Protein AF-A0A8X6GGC1-F1 (afdb_monomer_lite)

Foldseek 3Di:
DVVVVVVVVVVVVVVQQFPVVQLVVQLVVLVVVLVVVVVVDPDDDPLVSQLSSLVSSLVSCVVRNPPCNVVSVVSNVLSNQCSDPPRPNVVVVVVD

Secondary structure (DSSP, 8-state):
-HHHHHHHHHHHHHSSS--HHHHHHHHHHHHHHHHHHHTT-SS--HHHHHHHHHHHHHHHHHHTT-TTHHHHHHHHHHHHHHHSTT-HHHHHHHT-

pLDDT: mean 75.81, std 15.33, range [46.53, 93.56]

Organism: Trichonephila clavata (NCBI:txid2740835)

Structure (mmCIF, N/CA/C/O backbone):
data_AF-A0A8X6GGC1-F1
#
_entry.id   AF-A0A8X6GGC1-F1
#
loop_
_atom_site.group_PDB
_atom_site.id
_atom_site.type_symbol
_atom_site.label_atom_id
_atom_site.label_alt_id
_atom_site.label_comp_id
_atom_site.label_asym_id
_atom_site.label_entity_id
_atom_site.label_seq_id
_atom_site.pdbx_PDB_ins_code
_atom_site.Cartn_x
_atom_site.Cartn_y
_atom_site.Cartn_z
_atom_site.occupancy
_atom_site.B_iso_or_equiv
_atom_site.auth_seq_id
_atom_site.auth_comp_id
_atom_site.auth_asym_id
_atom_site.auth_atom_id
_atom_site.pdbx_PDB_model_num
ATOM 1 N N . MET A 1 1 ? -40.370 -4.860 21.876 1.00 47.47 1 MET A N 1
ATOM 2 C CA . MET A 1 1 ? -39.106 -4.299 22.415 1.00 47.47 1 MET A CA 1
ATOM 3 C C . MET A 1 1 ? -37.832 -4.965 21.873 1.00 47.47 1 MET A C 1
ATOM 5 O O . MET A 1 1 ? -36.782 -4.360 22.001 1.00 47.47 1 MET A O 1
ATOM 9 N N . GLN A 1 2 ? -37.881 -6.140 21.223 1.00 53.09 2 GLN A N 1
ATOM 10 C CA . GLN A 1 2 ? -36.677 -6.803 20.674 1.00 53.09 2 GLN A CA 1
ATOM 11 C C . GLN A 1 2 ? -36.210 -6.277 19.299 1.00 53.09 2 GLN A C 1
ATOM 13 O O . GLN A 1 2 ? -35.020 -6.327 19.012 1.00 53.09 2 GLN A O 1
ATOM 18 N N . LEU A 1 3 ? -37.106 -5.724 18.467 1.00 51.22 3 LEU A N 1
ATOM 19 C CA . LEU A 1 3 ? -36.727 -5.210 17.138 1.00 51.22 3 LEU A CA 1
ATOM 20 C C . LEU A 1 3 ? -35.829 -3.962 17.191 1.00 51.22 3 LEU A C 1
ATOM 22 O O . LEU A 1 3 ? -34.945 -3.817 16.354 1.00 51.22 3 LEU A O 1
ATOM 26 N N . LEU A 1 4 ? -36.017 -3.081 18.179 1.00 50.22 4 LEU A N 1
ATOM 27 C CA . LEU A 1 4 ? -35.227 -1.848 18.301 1.00 50.22 4 LEU A CA 1
ATOM 28 C C . LEU A 1 4 ? -33.751 -2.135 18.616 1.00 50.22 4 LEU A C 1
ATOM 30 O O . LEU A 1 4 ? -32.880 -1.436 18.110 1.00 50.22 4 LEU A O 1
ATOM 34 N N . LEU A 1 5 ? -33.472 -3.204 19.373 1.00 53.16 5 LEU A N 1
ATOM 35 C CA . LEU A 1 5 ? -32.109 -3.626 19.706 1.00 53.16 5 LEU A CA 1
ATOM 36 C C . LEU A 1 5 ? -31.353 -4.157 18.477 1.00 53.16 5 LEU A C 1
ATOM 38 O O . LEU A 1 5 ? -30.164 -3.885 18.320 1.00 53.16 5 LEU A O 1
ATOM 42 N N . LEU A 1 6 ? -32.037 -4.859 17.567 1.00 53.91 6 LEU A N 1
ATOM 43 C CA . LEU A 1 6 ? -31.429 -5.382 16.338 1.00 53.91 6 LEU A CA 1
ATOM 44 C C . LEU A 1 6 ? -31.097 -4.269 15.334 1.00 53.91 6 LEU A C 1
ATOM 46 O O . LEU A 1 6 ? -30.057 -4.327 14.683 1.00 53.91 6 LEU A O 1
ATOM 50 N N . VAL A 1 7 ? -31.930 -3.225 15.253 1.00 56.84 7 VAL A N 1
ATOM 51 C CA . VAL A 1 7 ? -31.683 -2.070 14.372 1.00 56.84 7 VAL A CA 1
ATOM 52 C C . VAL A 1 7 ? -30.509 -1.226 14.878 1.00 56.84 7 VAL A C 1
ATOM 54 O O . VAL A 1 7 ? -29.661 -0.837 14.079 1.00 56.84 7 VAL A O 1
ATOM 57 N N . SER A 1 8 ? -30.381 -1.007 16.193 1.00 53.91 8 SER A N 1
ATOM 58 C CA . SER A 1 8 ? -29.227 -0.290 16.761 1.00 53.91 8 SER A CA 1
ATOM 59 C C . SER A 1 8 ? -27.903 -1.027 16.552 1.00 53.91 8 SER A C 1
ATOM 61 O O . SER A 1 8 ? -26.887 -0.394 16.277 1.00 53.91 8 SER A O 1
ATOM 63 N N . VAL A 1 9 ? -27.915 -2.363 16.614 1.00 54.84 9 VAL A N 1
ATOM 64 C CA . VAL A 1 9 ? -26.740 -3.187 16.311 1.00 54.84 9 VAL A CA 1
ATOM 65 C C . VAL A 1 9 ? -26.448 -3.130 14.808 1.00 54.84 9 VAL A C 1
ATOM 67 O O . VAL A 1 9 ? -25.328 -2.833 14.424 1.00 54.84 9 VAL A O 1
ATOM 70 N N . GLY A 1 10 ? -27.444 -3.276 13.932 1.00 53.03 10 GLY A N 1
ATOM 71 C CA . GLY A 1 10 ? -27.244 -3.167 12.480 1.00 53.03 10 GLY A CA 1
ATOM 72 C C . GLY A 1 10 ? -26.662 -1.821 12.023 1.00 53.03 10 GLY A C 1
ATOM 73 O O . GLY A 1 10 ? -25.795 -1.799 11.156 1.00 53.03 10 GLY A O 1
ATOM 74 N N . VAL A 1 11 ? -27.068 -0.707 12.641 1.00 54.28 11 VAL A N 1
ATOM 75 C CA . VAL A 1 11 ? -26.534 0.637 12.344 1.00 54.28 11 VAL A CA 1
ATOM 76 C C . VAL A 1 11 ? -25.117 0.823 12.902 1.00 54.28 11 VAL A C 1
ATOM 78 O O . VAL A 1 11 ? -24.280 1.430 12.233 1.00 54.28 11 VAL A O 1
ATOM 81 N N . LEU A 1 12 ? -24.801 0.241 14.064 1.00 49.31 12 LEU A N 1
ATOM 82 C CA . LEU A 1 12 ? -23.437 0.204 14.611 1.00 49.31 12 LEU A CA 1
ATOM 83 C C . LEU A 1 12 ? -22.509 -0.701 13.794 1.00 49.31 12 LEU A C 1
ATOM 85 O O . LEU A 1 12 ? -21.346 -0.381 13.635 1.00 49.31 12 LEU A O 1
ATOM 89 N N . PHE A 1 13 ? -22.990 -1.805 13.231 1.00 51.44 13 PHE A N 1
ATOM 90 C CA . PHE A 1 13 ? -22.166 -2.676 12.389 1.00 51.44 13 PHE A CA 1
ATOM 91 C C . PHE A 1 13 ? -22.079 -2.177 10.934 1.00 51.44 13 PHE A C 1
ATOM 93 O O . PHE A 1 13 ? -21.064 -2.388 10.276 1.00 51.44 13 PHE A O 1
ATOM 100 N N . GLY A 1 14 ? -23.099 -1.464 10.444 1.00 46.53 14 GLY A N 1
ATOM 101 C CA . GLY A 1 14 ? -23.138 -0.880 9.099 1.00 46.53 14 GLY A CA 1
ATOM 102 C C . GLY A 1 14 ? -22.330 0.411 8.944 1.00 46.53 14 GLY A C 1
ATOM 103 O O . GLY A 1 14 ? -21.816 0.677 7.862 1.00 46.53 14 GLY A O 1
ATOM 104 N N . SER A 1 15 ? -22.161 1.189 10.018 1.00 47.38 15 SER A N 1
ATOM 105 C CA . SER A 1 15 ? -21.330 2.407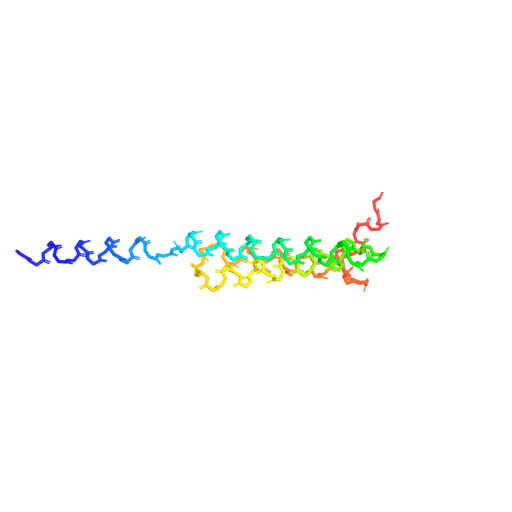 10.019 1.00 47.38 15 SER A CA 1
ATOM 106 C C . SER A 1 15 ? -19.840 2.144 10.288 1.00 47.38 15 SER A C 1
ATOM 108 O O . SER A 1 15 ? -19.019 3.028 10.072 1.00 47.38 15 SER A O 1
ATOM 110 N N . VAL A 1 16 ? -19.473 0.924 10.703 1.00 51.78 16 VAL A N 1
ATOM 111 C CA . VAL A 1 16 ? -18.104 0.528 11.105 1.00 51.78 16 VAL A CA 1
ATOM 112 C C . VAL A 1 16 ? -17.373 -0.266 10.006 1.00 51.78 16 VAL A C 1
ATOM 114 O O . VAL A 1 16 ? -16.237 -0.703 10.184 1.00 51.78 16 VAL A O 1
ATOM 117 N N . ALA A 1 17 ? -17.990 -0.447 8.835 1.00 54.03 17 ALA A N 1
ATOM 118 C CA . ALA A 1 17 ? -17.397 -1.216 7.739 1.00 54.03 17 ALA A CA 1
ATOM 119 C C . ALA A 1 17 ? -16.321 -0.457 6.934 1.00 54.03 17 ALA A C 1
ATOM 121 O O . ALA A 1 17 ? -15.666 -1.072 6.103 1.00 54.03 17 ALA A O 1
ATOM 122 N N . CYS A 1 18 ? -16.108 0.844 7.161 1.00 61.94 18 CYS A N 1
ATOM 123 C CA . CYS A 1 18 ? -15.015 1.620 6.561 1.00 61.94 18 CYS A CA 1
ATOM 124 C C . CYS A 1 18 ? -14.603 2.752 7.504 1.00 61.94 18 CYS A C 1
ATOM 126 O O . CYS A 1 18 ? -15.385 3.673 7.733 1.00 61.94 18 CYS A O 1
ATOM 128 N N . ASP A 1 19 ? -13.373 2.719 8.013 1.00 81.00 19 ASP A N 1
ATOM 129 C CA . ASP A 1 19 ? -12.822 3.813 8.813 1.00 81.00 19 ASP A CA 1
ATOM 130 C C . ASP A 1 19 ? -12.147 4.834 7.880 1.00 81.00 19 ASP A C 1
ATOM 132 O O . ASP A 1 19 ? -10.932 4.833 7.662 1.00 81.00 19 ASP A O 1
ATOM 136 N N . ALA A 1 20 ? -12.974 5.666 7.241 1.00 80.75 20 ALA A N 1
ATOM 137 C CA . ALA A 1 20 ? -12.512 6.658 6.271 1.00 80.75 20 ALA A CA 1
ATOM 138 C C . ALA A 1 20 ? -11.564 7.693 6.900 1.00 80.75 20 ALA A C 1
ATOM 140 O O . ALA A 1 20 ? -10.611 8.120 6.247 1.00 80.75 20 ALA A O 1
ATOM 141 N N . GLU A 1 21 ? -11.779 8.050 8.170 1.00 87.88 21 GLU A N 1
ATOM 142 C CA . GLU A 1 21 ? -10.892 8.943 8.922 1.00 87.88 21 GLU A CA 1
ATOM 143 C C . GLU A 1 21 ? -9.527 8.287 9.173 1.00 87.88 21 GLU A C 1
ATOM 145 O O . GLU A 1 21 ? -8.486 8.911 8.944 1.00 87.88 21 GLU A O 1
ATOM 150 N N . CYS A 1 22 ? -9.506 7.004 9.558 1.00 89.81 22 CYS A N 1
ATOM 151 C CA . CYS A 1 22 ? -8.276 6.217 9.633 1.00 89.81 22 CYS A CA 1
ATOM 152 C C . CYS A 1 22 ? -7.548 6.216 8.292 1.00 89.81 22 CYS A C 1
ATOM 154 O O . CYS A 1 22 ? -6.34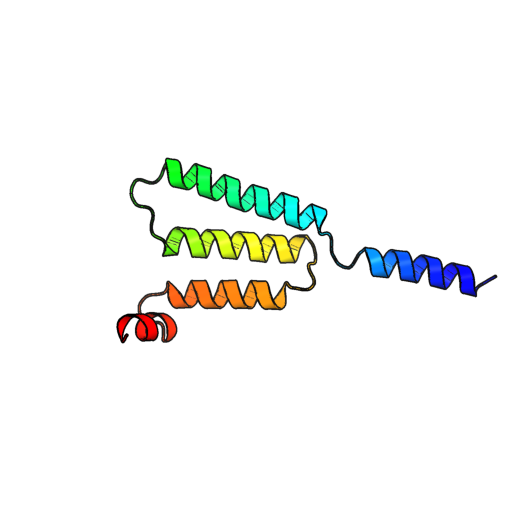3 6.489 8.251 1.00 89.81 22 CYS A O 1
ATOM 156 N N . PHE A 1 23 ? -8.261 5.938 7.194 1.00 88.81 23 PHE A N 1
ATOM 157 C CA . PHE A 1 23 ? -7.630 5.858 5.883 1.00 88.81 23 PHE A CA 1
ATOM 158 C C . PHE A 1 23 ? -7.043 7.205 5.477 1.00 88.81 23 PHE A C 1
ATOM 160 O O . PHE A 1 23 ? -5.883 7.251 5.082 1.00 88.81 23 PHE A O 1
ATOM 167 N N . GLN A 1 24 ? -7.790 8.298 5.655 1.00 89.19 24 GLN A N 1
ATOM 168 C CA . GLN A 1 24 ? -7.325 9.652 5.356 1.00 89.19 24 GLN A CA 1
ATOM 169 C C . GLN A 1 24 ? -6.061 10.009 6.145 1.00 89.19 24 GLN A C 1
ATOM 171 O O . GLN A 1 24 ? -5.103 10.556 5.589 1.00 89.19 24 GLN A O 1
ATOM 176 N N . LYS A 1 25 ? -6.022 9.679 7.439 1.00 92.88 25 LYS A N 1
ATOM 177 C CA . LYS A 1 25 ? -4.841 9.909 8.273 1.00 92.88 25 LYS A CA 1
ATOM 178 C C . LYS A 1 25 ? -3.639 9.118 7.755 1.00 92.88 25 LYS A C 1
ATOM 180 O O . LYS A 1 25 ? -2.576 9.685 7.513 1.00 92.88 25 LYS A O 1
ATOM 185 N N . LYS A 1 26 ? -3.813 7.816 7.531 1.00 92.19 26 LYS A N 1
ATOM 186 C CA . LYS A 1 26 ? -2.740 6.917 7.086 1.00 92.19 26 LYS A CA 1
ATOM 187 C C . LYS A 1 26 ? -2.251 7.243 5.673 1.00 92.19 26 LYS A C 1
ATOM 189 O O . LYS A 1 26 ? -1.047 7.220 5.429 1.00 92.19 26 LYS A O 1
ATOM 194 N N . SER A 1 27 ? -3.142 7.606 4.751 1.00 88.75 27 SER A N 1
ATOM 195 C CA . SER A 1 27 ? -2.778 8.018 3.390 1.00 88.75 27 SER A CA 1
ATOM 196 C C . SER A 1 27 ? -2.011 9.342 3.374 1.00 88.75 27 SER A C 1
ATOM 198 O O . SER A 1 27 ? -1.098 9.525 2.563 1.00 88.75 27 SER A O 1
ATOM 200 N N . THR A 1 28 ? -2.341 10.251 4.295 1.00 91.69 28 THR A N 1
ATOM 201 C CA . THR A 1 28 ? -1.595 11.500 4.492 1.00 91.69 28 THR A CA 1
ATOM 202 C C . THR A 1 28 ? -0.188 11.202 5.005 1.00 91.69 28 THR A C 1
ATOM 204 O O . THR A 1 28 ? 0.783 11.652 4.402 1.00 91.69 28 THR A O 1
ATOM 207 N N . GLU A 1 29 ? -0.050 10.342 6.021 1.00 93.56 29 GLU A N 1
ATOM 208 C CA . GLU A 1 29 ? 1.258 9.890 6.520 1.00 93.56 29 GLU A CA 1
ATOM 209 C C . GLU A 1 29 ? 2.103 9.219 5.421 1.00 93.56 29 GLU A C 1
ATOM 211 O O . GLU A 1 29 ? 3.316 9.437 5.351 1.00 93.56 29 GLU A O 1
ATOM 216 N N . CYS A 1 30 ? 1.481 8.421 4.545 1.00 90.00 30 CYS A N 1
ATOM 217 C CA . CYS A 1 30 ? 2.145 7.842 3.376 1.00 90.00 30 CYS A CA 1
ATOM 218 C C . CYS A 1 30 ? 2.702 8.932 2.453 1.00 90.00 30 CYS A C 1
ATOM 220 O O . CYS A 1 30 ? 3.880 8.899 2.100 1.00 90.00 30 CYS A O 1
ATOM 222 N N . SER A 1 31 ? 1.872 9.912 2.097 1.00 85.94 31 SER A N 1
ATOM 223 C CA . SER A 1 31 ? 2.241 10.992 1.176 1.00 85.94 31 SER A CA 1
ATOM 224 C C . SER A 1 31 ? 3.352 11.870 1.751 1.00 85.94 31 SER A C 1
ATOM 226 O O . SER A 1 31 ? 4.347 12.133 1.079 1.00 85.94 31 SER A O 1
ATOM 228 N N . GLU A 1 32 ? 3.247 12.254 3.024 1.00 88.12 32 GLU A N 1
ATOM 229 C CA . GLU A 1 32 ? 4.264 13.054 3.708 1.00 88.12 32 GLU A CA 1
ATOM 230 C C . GLU A 1 32 ? 5.614 12.340 3.799 1.00 88.12 32 GLU A C 1
ATOM 232 O O . GLU A 1 32 ? 6.653 12.965 3.581 1.00 88.12 32 GLU A O 1
ATOM 237 N N . LYS A 1 33 ? 5.621 11.034 4.104 1.00 84.69 33 LYS A N 1
ATOM 238 C CA . LYS A 1 33 ? 6.855 10.233 4.111 1.00 84.69 33 LYS A CA 1
ATOM 239 C C . LYS A 1 33 ? 7.508 10.230 2.736 1.00 84.69 33 LYS A C 1
ATOM 241 O O . LYS A 1 33 ? 8.722 10.387 2.647 1.00 84.69 33 LYS A O 1
ATOM 246 N N . MET A 1 34 ? 6.721 10.093 1.671 1.00 81.75 34 MET A N 1
ATOM 247 C CA . MET A 1 34 ? 7.277 10.084 0.321 1.00 81.75 34 MET A CA 1
ATOM 248 C C . MET A 1 34 ? 7.805 11.455 -0.101 1.00 81.75 34 MET A C 1
ATOM 250 O O . MET A 1 34 ? 8.886 11.512 -0.673 1.00 81.75 34 MET A O 1
ATOM 254 N N . VAL A 1 35 ? 7.119 12.554 0.228 1.00 77.75 35 VAL A N 1
ATOM 255 C CA . VAL A 1 35 ? 7.600 13.921 -0.058 1.00 77.75 35 VAL A CA 1
ATOM 256 C C . VAL A 1 35 ? 8.883 14.237 0.715 1.00 77.75 35 VAL A C 1
ATOM 258 O O . VAL A 1 35 ? 9.825 14.785 0.145 1.00 77.75 35 VAL A O 1
ATOM 261 N N . LYS A 1 36 ? 8.961 13.848 1.995 1.00 77.62 36 LYS A N 1
ATOM 262 C CA . LYS A 1 36 ? 10.180 14.006 2.806 1.00 77.62 36 LYS A CA 1
ATOM 263 C C . LYS A 1 36 ? 11.359 13.242 2.206 1.00 77.62 36 LYS A C 1
ATOM 265 O O . LYS A 1 36 ? 12.445 13.801 2.105 1.00 77.62 36 LYS A O 1
ATOM 270 N N . ASN A 1 37 ? 11.129 12.007 1.764 1.00 69.25 37 ASN A N 1
ATOM 271 C CA . ASN A 1 37 ? 12.168 11.182 1.148 1.00 69.25 37 ASN A CA 1
ATOM 272 C C . ASN A 1 37 ? 12.563 11.697 -0.248 1.00 69.25 37 ASN A C 1
ATOM 274 O O . ASN A 1 37 ? 13.742 11.673 -0.592 1.00 69.25 37 ASN A O 1
ATOM 278 N N . ALA A 1 38 ? 11.609 12.229 -1.020 1.00 66.31 38 ALA A N 1
ATOM 279 C CA . ALA A 1 38 ? 11.850 12.832 -2.332 1.00 66.31 38 ALA A CA 1
ATOM 280 C C . ALA A 1 38 ? 12.804 14.028 -2.254 1.00 66.31 38 ALA A C 1
ATOM 282 O O . ALA A 1 38 ? 13.694 14.161 -3.084 1.00 66.31 38 ALA A O 1
ATOM 283 N N . GLY A 1 39 ? 12.649 14.879 -1.233 1.00 62.81 39 GLY A N 1
ATOM 284 C CA . GLY A 1 39 ? 13.540 16.020 -1.011 1.00 62.81 39 GLY A CA 1
ATOM 285 C C . GLY A 1 39 ? 14.975 15.631 -0.631 1.00 62.81 39 GLY A C 1
ATOM 286 O O . GLY A 1 39 ? 15.867 16.471 -0.713 1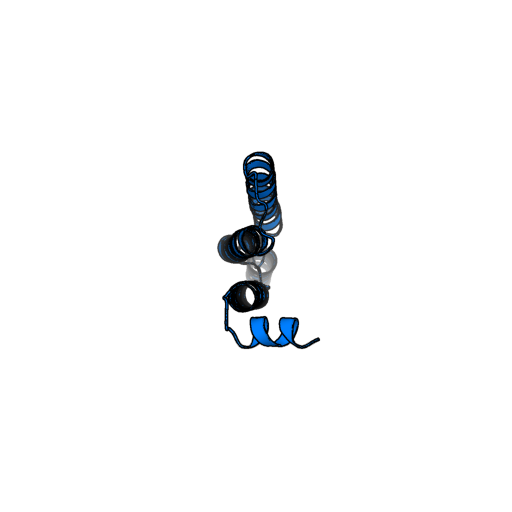.00 62.81 39 GLY A O 1
ATOM 287 N N . SER A 1 40 ? 15.201 14.378 -0.220 1.00 64.38 40 SER A N 1
ATOM 288 C CA . SER A 1 40 ? 16.511 13.853 0.191 1.00 64.38 40 SER A CA 1
ATOM 289 C C . SER A 1 40 ? 17.173 12.910 -0.822 1.00 64.38 40 SER A C 1
ATOM 291 O O . SER A 1 40 ? 18.357 12.615 -0.676 1.00 64.38 40 SER A O 1
ATOM 293 N N . GLU A 1 41 ? 16.447 12.430 -1.836 1.00 63.09 41 GLU A N 1
ATOM 294 C CA . GLU A 1 41 ? 16.968 11.511 -2.857 1.00 63.09 41 GLU A CA 1
ATOM 295 C C . GLU A 1 41 ? 17.307 12.287 -4.150 1.00 63.09 41 GLU A C 1
ATOM 297 O O . GLU A 1 41 ? 16.436 12.868 -4.790 1.00 63.09 41 GLU A O 1
ATOM 302 N N . LEU A 1 42 ? 18.591 12.293 -4.541 1.00 54.50 42 LEU A N 1
ATOM 303 C CA . LEU A 1 42 ? 19.117 12.977 -5.741 1.00 54.50 42 LEU A CA 1
ATOM 304 C C . LEU A 1 42 ? 18.624 12.374 -7.074 1.00 54.50 42 LEU A C 1
ATOM 306 O O . LEU A 1 42 ? 18.665 13.053 -8.096 1.00 54.50 42 LEU A O 1
ATOM 310 N N . GLU A 1 43 ? 18.133 11.131 -7.068 1.00 56.59 43 GLU A N 1
ATOM 311 C CA . GLU A 1 43 ? 17.539 10.464 -8.231 1.00 56.59 43 GLU A CA 1
ATOM 312 C C . GLU A 1 43 ? 16.148 9.927 -7.887 1.00 56.59 43 GLU A C 1
ATOM 314 O O . GLU A 1 43 ? 15.975 8.837 -7.336 1.00 56.59 43 GLU A O 1
ATOM 319 N N . PHE A 1 44 ? 15.126 10.703 -8.235 1.00 62.47 44 PHE A N 1
ATOM 320 C CA . PHE A 1 44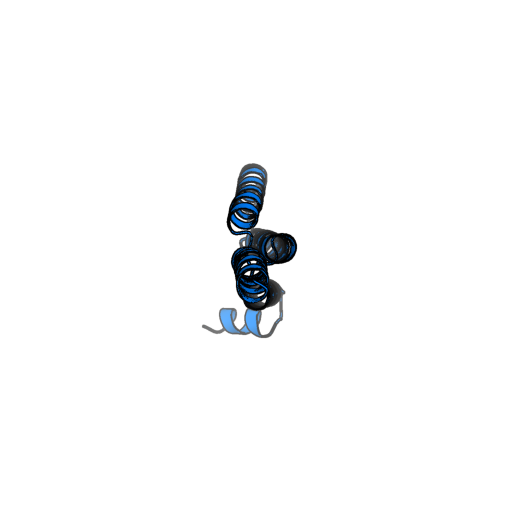 ? 13.742 10.304 -8.041 1.00 62.47 44 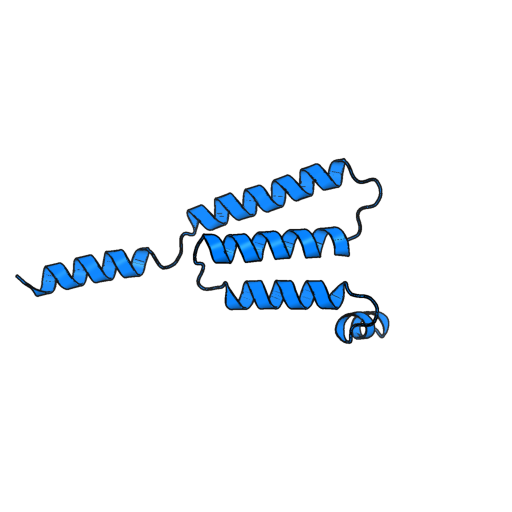PHE A CA 1
ATOM 321 C C . PHE A 1 44 ? 13.305 9.337 -9.148 1.00 62.47 44 PHE A C 1
ATOM 323 O O . PHE A 1 44 ? 12.823 9.738 -10.208 1.00 62.47 44 PHE A O 1
ATOM 330 N N . SER A 1 45 ? 13.472 8.035 -8.917 1.00 76.31 45 SER A N 1
ATOM 331 C CA . SER A 1 45 ? 12.904 7.020 -9.807 1.00 76.31 45 SER A CA 1
ATOM 332 C C . SER A 1 45 ? 11.392 6.930 -9.593 1.00 76.31 45 SER A C 1
ATOM 334 O O . SER A 1 45 ? 10.932 6.575 -8.504 1.00 76.31 45 SER A O 1
ATOM 336 N N . PHE A 1 46 ? 10.618 7.202 -10.651 1.00 78.06 46 PHE A N 1
ATOM 337 C CA . PHE A 1 46 ? 9.156 7.044 -10.672 1.00 78.06 46 PHE A CA 1
ATOM 338 C C . PHE A 1 46 ? 8.728 5.692 -10.094 1.00 78.06 46 PHE A C 1
ATOM 340 O O . PHE A 1 46 ? 7.811 5.627 -9.279 1.00 78.06 46 PHE A O 1
ATOM 347 N N . CYS A 1 47 ? 9.440 4.627 -10.462 1.00 83.44 47 CYS A N 1
ATOM 348 C CA . CYS A 1 47 ? 9.138 3.282 -10.002 1.00 83.44 47 CYS A CA 1
ATOM 349 C C . CYS A 1 47 ? 9.432 3.067 -8.519 1.00 83.44 47 CYS A C 1
ATOM 351 O O . CYS A 1 47 ? 8.610 2.481 -7.817 1.00 83.44 47 CYS A O 1
ATOM 353 N N . ASN A 1 48 ? 10.541 3.602 -8.002 1.00 83.06 48 ASN A N 1
ATOM 354 C CA . ASN A 1 48 ? 10.807 3.546 -6.564 1.00 83.06 48 ASN A CA 1
ATOM 355 C C . ASN A 1 48 ? 9.739 4.297 -5.766 1.00 83.06 48 ASN A C 1
ATOM 357 O O . ASN A 1 48 ? 9.296 3.809 -4.727 1.00 83.06 48 ASN A O 1
ATOM 361 N N . PHE A 1 49 ? 9.311 5.464 -6.248 1.00 84.38 49 PHE A N 1
ATOM 362 C CA . PHE A 1 49 ? 8.275 6.245 -5.583 1.00 84.38 49 PHE A CA 1
ATOM 363 C C . PHE A 1 49 ? 6.911 5.552 -5.630 1.00 84.38 49 PHE A C 1
ATOM 365 O O . PHE A 1 49 ? 6.299 5.338 -4.585 1.00 84.38 49 PHE A O 1
ATOM 372 N N . GLN A 1 50 ? 6.443 5.173 -6.821 1.00 84.50 50 GLN A N 1
ATOM 373 C CA . GLN A 1 50 ? 5.101 4.624 -7.003 1.00 84.50 50 GLN A CA 1
ATOM 374 C C . GLN A 1 50 ? 4.923 3.287 -6.292 1.00 84.50 50 GLN A C 1
ATOM 376 O O . GLN A 1 50 ? 3.923 3.101 -5.603 1.00 84.50 50 GLN A O 1
ATOM 381 N N . VAL A 1 51 ? 5.907 2.386 -6.369 1.00 88.25 51 VAL A N 1
ATOM 382 C CA . VAL A 1 51 ? 5.844 1.100 -5.658 1.00 88.25 51 VAL A CA 1
ATOM 383 C C . VAL A 1 51 ? 5.763 1.325 -4.147 1.00 88.25 51 VAL A C 1
ATOM 385 O O . VAL A 1 51 ? 4.929 0.726 -3.470 1.00 88.25 51 VAL A O 1
ATOM 388 N N . LYS A 1 52 ? 6.592 2.220 -3.591 1.00 87.69 52 LYS A N 1
ATOM 389 C CA . LYS A 1 52 ? 6.566 2.531 -2.153 1.00 87.69 52 LYS A CA 1
ATOM 390 C C . LYS A 1 52 ? 5.242 3.186 -1.737 1.00 87.69 52 LYS A C 1
ATOM 392 O O . LYS A 1 52 ? 4.696 2.836 -0.688 1.00 87.69 52 LYS A O 1
ATOM 397 N N . LEU A 1 53 ? 4.720 4.117 -2.538 1.00 88.50 53 LEU A N 1
ATOM 398 C CA . LEU A 1 53 ? 3.466 4.815 -2.260 1.00 88.50 53 LEU A CA 1
ATOM 399 C C . LEU A 1 53 ? 2.268 3.858 -2.304 1.00 88.50 53 LEU A C 1
ATOM 401 O O . LEU A 1 53 ? 1.494 3.821 -1.349 1.00 88.50 53 LEU A O 1
ATOM 405 N N . MET A 1 54 ? 2.140 3.049 -3.358 1.00 89.44 54 MET A N 1
ATOM 406 C CA . MET A 1 54 ? 1.010 2.128 -3.522 1.00 89.44 54 MET A CA 1
ATOM 407 C C . MET A 1 54 ? 1.012 1.021 -2.471 1.00 89.44 54 MET A C 1
ATOM 409 O O . MET A 1 54 ? -0.039 0.747 -1.890 1.00 89.44 54 MET A O 1
ATOM 413 N N . LYS A 1 55 ? 2.184 0.485 -2.101 1.00 91.31 55 LYS A N 1
ATOM 414 C CA . LYS A 1 55 ? 2.305 -0.425 -0.948 1.00 91.31 55 LYS A CA 1
ATOM 415 C C . LYS A 1 55 ? 1.830 0.232 0.345 1.00 91.31 55 LYS A C 1
ATOM 417 O O . LYS A 1 55 ? 1.114 -0.387 1.131 1.00 91.31 55 LYS A O 1
ATOM 422 N N . CYS A 1 56 ? 2.194 1.495 0.572 1.00 92.50 56 CYS A N 1
ATOM 423 C CA . CYS A 1 56 ? 1.758 2.233 1.757 1.00 92.50 56 CYS A CA 1
ATOM 424 C C . CYS A 1 56 ? 0.232 2.430 1.780 1.00 92.50 56 CYS A C 1
ATOM 426 O O . CYS A 1 56 ? -0.404 2.161 2.799 1.00 92.50 56 CYS A O 1
ATOM 428 N N . LEU A 1 57 ? -0.370 2.817 0.652 1.00 90.62 57 LEU A N 1
ATOM 429 C CA . LEU A 1 57 ? -1.818 3.017 0.533 1.00 90.62 57 LEU A CA 1
ATOM 430 C C . LEU A 1 57 ? -2.606 1.702 0.631 1.00 90.62 57 LEU A C 1
ATOM 432 O O . LEU A 1 57 ? -3.645 1.665 1.285 1.00 90.62 57 LEU A O 1
ATOM 436 N N . SER A 1 58 ? -2.101 0.611 0.054 1.00 91.19 58 SER A N 1
ATOM 437 C CA . SER A 1 58 ? -2.683 -0.733 0.181 1.00 91.19 58 SER A CA 1
ATOM 438 C C . SER A 1 58 ? -2.670 -1.219 1.637 1.00 91.19 58 SER A C 1
ATOM 440 O O . SER A 1 58 ? -3.673 -1.725 2.148 1.00 91.19 58 SER A O 1
ATOM 442 N N . ASN A 1 59 ? -1.574 -0.970 2.362 1.00 93.44 59 ASN A N 1
ATOM 443 C CA . ASN A 1 59 ? -1.499 -1.250 3.797 1.00 93.44 59 ASN A CA 1
ATOM 444 C C . ASN A 1 59 ? -2.454 -0.370 4.612 1.00 93.44 59 ASN A C 1
ATOM 446 O O . ASN A 1 59 ? -3.140 -0.891 5.488 1.00 93.44 59 ASN A O 1
ATOM 450 N N . ALA A 1 60 ? -2.571 0.922 4.293 1.00 91.19 60 ALA A N 1
ATOM 451 C CA . ALA A 1 60 ? -3.550 1.809 4.921 1.00 91.19 60 ALA A CA 1
ATOM 452 C C . ALA A 1 60 ? -4.989 1.313 4.696 1.00 91.19 60 ALA A C 1
ATOM 454 O O . ALA A 1 60 ? -5.776 1.241 5.637 1.00 91.19 60 ALA A O 1
ATOM 455 N N . ALA A 1 61 ? -5.317 0.893 3.471 1.00 89.12 61 ALA A N 1
ATOM 456 C CA . ALA A 1 61 ? -6.617 0.317 3.140 1.00 89.12 61 ALA A CA 1
ATOM 457 C C . ALA A 1 61 ? -6.898 -0.953 3.959 1.00 89.12 61 ALA A C 1
ATOM 459 O O . ALA A 1 61 ? -8.011 -1.153 4.440 1.00 89.12 61 ALA A O 1
ATOM 460 N N . LYS A 1 62 ? -5.877 -1.793 4.169 1.00 91.75 62 LYS A N 1
ATOM 461 C CA . LYS A 1 62 ? -5.977 -3.005 4.990 1.00 91.75 62 LYS A CA 1
ATOM 462 C C . LYS A 1 62 ? -6.177 -2.684 6.472 1.00 91.75 62 LYS A C 1
ATOM 464 O O . LYS A 1 62 ? -7.051 -3.274 7.101 1.00 91.75 62 LYS A O 1
ATOM 469 N N . GLU A 1 63 ? -5.370 -1.782 7.027 1.00 91.81 63 GLU A N 1
ATOM 470 C CA . GLU A 1 63 ? -5.419 -1.386 8.441 1.00 91.81 63 GLU A CA 1
ATOM 471 C C . GLU A 1 63 ? -6.760 -0.740 8.802 1.00 91.81 63 GLU A C 1
ATOM 473 O O . GLU A 1 63 ? -7.345 -1.074 9.830 1.00 91.81 63 GLU A O 1
ATOM 478 N N . CYS A 1 64 ? -7.283 0.111 7.919 1.00 89.25 64 CYS A N 1
ATOM 479 C CA . CYS A 1 64 ? -8.545 0.825 8.114 1.00 89.25 64 CYS A CA 1
ATOM 480 C C . CYS A 1 64 ? -9.773 0.042 7.618 1.00 89.25 64 CYS A C 1
ATOM 482 O O . CYS A 1 64 ? -10.878 0.583 7.571 1.00 89.25 64 CYS A O 1
ATOM 484 N N . LYS A 1 65 ? -9.583 -1.239 7.257 1.00 89.94 65 LYS A N 1
ATOM 485 C CA . LYS A 1 65 ? -10.631 -2.165 6.793 1.00 89.94 65 LYS A CA 1
ATOM 486 C C . LYS A 1 65 ? -11.480 -1.579 5.663 1.00 89.94 65 LYS A C 1
ATOM 488 O O . LYS A 1 65 ? -12.697 -1.714 5.655 1.00 89.94 65 LYS A O 1
ATOM 493 N N . MET A 1 66 ? -10.833 -0.913 4.715 1.00 85.25 66 MET A N 1
ATOM 494 C CA . MET A 1 66 ? -11.523 -0.275 3.605 1.00 85.25 66 MET A CA 1
ATOM 495 C C . MET A 1 66 ? -12.117 -1.320 2.664 1.00 85.25 66 MET A C 1
ATOM 497 O O . MET A 1 66 ? -11.458 -2.296 2.298 1.00 85.25 66 MET A O 1
ATOM 501 N N . ASN A 1 67 ? -13.339 -1.067 2.203 1.00 86.81 67 ASN A N 1
ATOM 502 C CA . ASN A 1 67 ? -14.034 -1.950 1.267 1.00 86.81 67 ASN A CA 1
ATOM 503 C C . ASN A 1 67 ? -13.322 -2.065 -0.090 1.00 86.81 67 ASN A C 1
ATOM 505 O O . ASN A 1 67 ? -13.474 -3.082 -0.754 1.00 86.81 67 ASN A O 1
ATOM 509 N N . PHE A 1 68 ? -12.509 -1.069 -0.466 1.00 84.81 68 PHE A N 1
ATOM 510 C CA . PHE A 1 68 ? -11.719 -1.075 -1.704 1.00 84.81 68 PHE A CA 1
ATOM 511 C C . PHE A 1 68 ? -10.353 -1.780 -1.576 1.00 84.81 68 PHE A C 1
ATOM 513 O O . PHE A 1 68 ? -9.481 -1.640 -2.434 1.00 84.81 68 PHE A O 1
ATOM 520 N N . LEU A 1 69 ? -10.096 -2.502 -0.478 1.00 87.50 69 LEU A N 1
ATOM 521 C CA . LEU A 1 69 ? -8.846 -3.247 -0.305 1.00 87.50 69 LEU A CA 1
ATOM 522 C C . LEU A 1 69 ? -8.520 -4.189 -1.489 1.00 87.50 69 LEU A C 1
ATOM 524 O O . LEU A 1 69 ? -7.341 -4.267 -1.847 1.00 87.50 69 LEU A O 1
ATOM 528 N N . PRO A 1 70 ? -9.480 -4.916 -2.099 1.00 87.75 70 PRO A N 1
ATOM 529 C CA . PRO A 1 70 ? -9.199 -5.730 -3.282 1.00 87.75 70 PRO A CA 1
ATOM 530 C C . PRO A 1 70 ? -8.618 -4.910 -4.441 1.00 87.75 70 PRO A C 1
ATOM 532 O O . PRO A 1 70 ? -7.603 -5.295 -5.019 1.00 87.75 70 PRO A O 1
ATOM 535 N N . GLU A 1 71 ? -9.204 -3.750 -4.727 1.00 87.94 71 GLU A N 1
ATOM 536 C CA . GLU A 1 71 ? -8.766 -2.818 -5.763 1.00 87.94 71 GLU A CA 1
ATOM 537 C C . GLU A 1 71 ? -7.397 -2.223 -5.423 1.00 87.94 71 GLU A C 1
ATOM 539 O O . GLU A 1 71 ? -6.513 -2.183 -6.276 1.00 87.94 71 GLU A O 1
ATOM 544 N N . ALA A 1 72 ? -7.170 -1.840 -4.163 1.00 84.44 72 ALA A N 1
ATOM 545 C CA . ALA A 1 72 ? -5.874 -1.332 -3.714 1.00 84.44 72 ALA A CA 1
ATOM 546 C C . ALA A 1 72 ? -4.752 -2.372 -3.879 1.00 84.44 72 ALA A C 1
ATOM 548 O O . ALA A 1 72 ? -3.653 -2.028 -4.312 1.00 84.44 72 ALA A O 1
ATOM 549 N N . LYS A 1 73 ? -5.028 -3.654 -3.595 1.00 86.25 73 LYS A N 1
ATOM 550 C CA . LYS A 1 73 ? -4.078 -4.753 -3.838 1.00 86.25 73 LYS A CA 1
ATOM 551 C C . LYS A 1 73 ? -3.827 -4.994 -5.322 1.00 86.25 73 LYS A C 1
ATOM 553 O O . LYS A 1 73 ? -2.705 -5.322 -5.697 1.00 86.25 73 LYS A O 1
ATOM 558 N N . MET A 1 74 ? -4.854 -4.849 -6.157 1.00 85.81 74 MET A N 1
ATOM 559 C CA . MET A 1 74 ? -4.702 -4.974 -7.603 1.00 85.81 74 MET A CA 1
ATOM 560 C C . MET A 1 74 ? -3.807 -3.861 -8.156 1.00 85.81 74 MET A C 1
ATOM 562 O O . MET A 1 74 ? -2.902 -4.145 -8.934 1.00 85.81 74 MET A O 1
ATOM 566 N N . VAL A 1 75 ? -4.015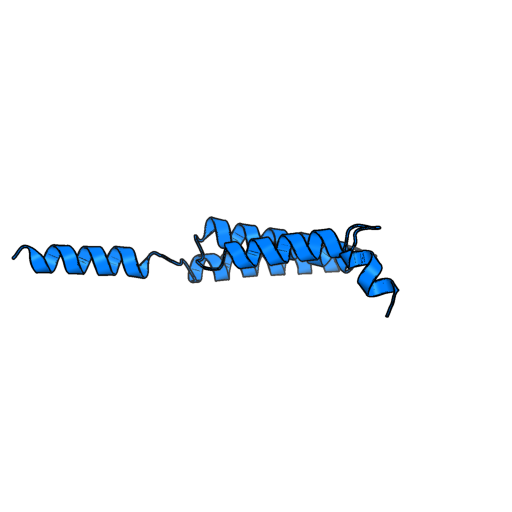 -2.616 -7.722 1.00 84.06 75 VAL A N 1
ATOM 567 C CA . VAL A 1 75 ? -3.175 -1.475 -8.119 1.00 84.06 75 VAL A CA 1
ATOM 568 C C . VAL A 1 75 ? -1.733 -1.660 -7.646 1.00 84.06 75 VAL A C 1
ATOM 570 O O . VAL A 1 75 ? -0.816 -1.459 -8.436 1.00 84.06 75 VAL A O 1
ATOM 573 N N . ASP A 1 76 ? -1.529 -2.093 -6.399 1.00 84.75 76 ASP A N 1
ATOM 574 C CA . ASP A 1 76 ? -0.202 -2.420 -5.860 1.00 84.75 76 ASP A CA 1
ATOM 575 C C . ASP A 1 76 ? 0.520 -3.466 -6.730 1.00 84.75 76 ASP A C 1
ATOM 577 O O . ASP A 1 76 ? 1.638 -3.233 -7.185 1.00 84.75 76 ASP A O 1
ATOM 581 N N . PHE A 1 77 ? -0.160 -4.566 -7.070 1.00 86.44 77 PHE A N 1
ATOM 582 C CA . PHE A 1 77 ? 0.379 -5.600 -7.958 1.00 86.44 77 PHE A CA 1
ATOM 583 C C . PHE A 1 77 ? 0.719 -5.072 -9.358 1.00 86.44 77 PHE A C 1
ATOM 585 O O . PHE A 1 77 ? 1.796 -5.352 -9.879 1.00 86.44 77 PHE A O 1
ATOM 592 N N . VAL A 1 78 ? -0.184 -4.301 -9.972 1.00 85.25 78 VAL A N 1
ATOM 593 C CA . VAL A 1 78 ? 0.024 -3.744 -11.318 1.00 85.25 78 VAL A CA 1
ATOM 594 C C . VAL A 1 78 ? 1.226 -2.807 -11.337 1.00 85.25 78 VAL A C 1
ATOM 596 O O . VAL A 1 78 ? 2.040 -2.885 -12.252 1.00 85.25 78 VAL A O 1
ATOM 599 N N . VAL A 1 79 ? 1.366 -1.943 -10.332 1.00 85.25 79 VAL A N 1
ATOM 600 C CA . VAL A 1 79 ? 2.501 -1.018 -10.230 1.00 85.25 79 VAL A CA 1
ATOM 601 C C . VAL A 1 79 ? 3.812 -1.766 -9.976 1.00 85.25 79 VAL A C 1
ATOM 603 O O . VAL A 1 79 ? 4.823 -1.421 -10.587 1.00 85.25 79 VAL A O 1
ATOM 606 N N . ASP A 1 80 ? 3.804 -2.808 -9.140 1.00 86.81 80 ASP A N 1
ATOM 607 C CA . ASP A 1 80 ? 4.979 -3.655 -8.898 1.00 86.81 80 ASP A CA 1
ATOM 608 C C . ASP A 1 80 ? 5.433 -4.356 -10.188 1.00 86.81 80 ASP A C 1
ATOM 610 O O . ASP A 1 80 ? 6.605 -4.280 -10.557 1.00 86.81 80 ASP A O 1
ATOM 614 N N . GLU A 1 81 ? 4.501 -4.947 -10.940 1.00 86.00 81 GLU A N 1
ATOM 615 C CA . GLU A 1 81 ? 4.816 -5.601 -12.209 1.00 86.00 81 GLU A CA 1
ATOM 616 C C . GLU A 1 81 ? 5.249 -4.594 -13.281 1.00 86.00 81 GLU A C 1
ATOM 618 O O . GLU A 1 81 ? 6.253 -4.829 -13.947 1.00 86.00 81 GLU A O 1
ATOM 623 N N . LEU A 1 82 ? 4.594 -3.439 -13.420 1.00 84.69 82 LEU A N 1
ATOM 624 C CA . LEU A 1 82 ? 5.016 -2.379 -14.351 1.00 84.69 82 LEU A CA 1
ATOM 625 C C . LEU A 1 82 ? 6.467 -1.933 -14.127 1.00 84.69 82 LEU A C 1
ATOM 627 O O . LEU A 1 82 ? 7.197 -1.656 -15.083 1.00 84.69 82 LEU A O 1
ATOM 631 N N . CYS A 1 83 ? 6.882 -1.877 -12.864 1.00 85.19 83 CYS A N 1
ATOM 632 C CA . CYS A 1 83 ? 8.203 -1.418 -12.458 1.00 85.19 83 CYS A CA 1
ATOM 633 C C . CYS A 1 83 ? 9.265 -2.517 -12.388 1.00 85.19 83 CYS A C 1
ATOM 635 O O . CYS A 1 83 ? 10.445 -2.229 -12.181 1.00 85.19 83 CYS A O 1
ATOM 637 N N . LYS A 1 84 ? 8.871 -3.772 -12.592 1.00 87.19 84 LYS A N 1
ATOM 638 C CA . LYS A 1 84 ? 9.769 -4.917 -12.641 1.00 87.19 84 LYS A CA 1
ATOM 639 C C . LYS A 1 84 ? 10.266 -5.126 -14.066 1.00 87.19 84 LYS A C 1
ATOM 641 O O . LYS A 1 84 ? 9.498 -5.472 -14.963 1.00 87.19 84 LYS A O 1
ATOM 646 N N . SER A 1 85 ? 11.571 -4.947 -14.269 1.00 78.56 85 SER A N 1
ATOM 647 C CA . SER A 1 85 ? 12.203 -5.155 -15.575 1.00 78.56 85 SER A CA 1
ATOM 648 C C . SER A 1 85 ? 11.871 -6.531 -16.150 1.00 78.56 85 SER A C 1
ATOM 650 O O . SER A 1 85 ? 12.095 -7.557 -15.507 1.00 78.56 85 SER A O 1
ATOM 652 N N . GLY A 1 86 ? 11.367 -6.544 -17.384 1.00 74.81 86 GLY A N 1
ATOM 653 C CA . GLY A 1 86 ? 11.067 -7.777 -18.111 1.00 74.81 86 GLY A CA 1
ATOM 654 C C . GLY A 1 86 ? 9.737 -8.446 -17.751 1.00 74.81 86 GLY A C 1
ATOM 655 O O . GLY A 1 86 ? 9.477 -9.535 -18.267 1.00 74.81 86 GLY A O 1
ATOM 656 N N . SER A 1 87 ? 8.887 -7.823 -16.928 1.00 79.56 87 SER A N 1
ATOM 657 C CA . SER A 1 87 ? 7.486 -8.242 -16.814 1.00 79.56 87 SER A CA 1
ATOM 658 C C . SER A 1 87 ? 6.726 -7.986 -18.122 1.00 79.56 87 SER A C 1
ATOM 660 O O . SER A 1 87 ? 7.116 -7.147 -18.940 1.00 79.56 87 SER A O 1
ATOM 662 N N . GLU A 1 88 ? 5.614 -8.689 -18.324 1.00 76.94 88 GLU A N 1
ATOM 663 C CA . GLU A 1 88 ? 4.768 -8.502 -19.511 1.00 76.94 88 GLU A CA 1
ATOM 664 C C . GLU A 1 88 ? 4.193 -7.077 -19.588 1.00 76.94 88 GLU A C 1
ATOM 666 O O . GLU A 1 88 ? 4.145 -6.480 -20.663 1.00 76.94 88 GLU A O 1
ATOM 671 N N . LEU A 1 89 ? 3.847 -6.485 -18.439 1.00 74.81 89 LEU A N 1
ATOM 672 C CA . LEU A 1 89 ? 3.357 -5.106 -18.362 1.00 74.81 89 LEU A CA 1
ATOM 673 C C . LEU A 1 89 ? 4.463 -4.077 -18.642 1.00 74.81 89 LEU A C 1
ATOM 675 O O . LEU A 1 89 ? 4.217 -3.079 -19.317 1.00 74.81 89 LEU A O 1
ATOM 679 N N . ASN A 1 90 ? 5.688 -4.329 -18.178 1.00 77.06 90 ASN A N 1
ATOM 680 C CA . ASN A 1 90 ? 6.846 -3.481 -18.452 1.00 77.06 90 ASN A CA 1
ATOM 681 C C . ASN A 1 90 ? 7.206 -3.486 -19.951 1.00 77.06 90 ASN A C 1
ATOM 683 O O . ASN A 1 90 ? 7.448 -2.433 -20.537 1.00 77.06 90 ASN A O 1
ATOM 687 N N . LYS A 1 91 ? 7.162 -4.659 -20.598 1.00 66.94 91 LYS A N 1
ATOM 688 C CA . LYS A 1 91 ? 7.405 -4.811 -22.045 1.00 66.94 91 LYS A CA 1
ATOM 689 C C . LYS A 1 91 ? 6.332 -4.132 -22.901 1.00 66.94 91 LYS A C 1
ATOM 691 O O . LYS A 1 91 ? 6.661 -3.532 -23.923 1.00 66.94 91 LYS A O 1
ATOM 696 N N . GLY A 1 92 ? 5.067 -4.199 -22.480 1.00 60.28 92 GLY A N 1
ATOM 697 C CA . GLY A 1 92 ? 3.946 -3.576 -23.188 1.00 60.28 92 GLY A CA 1
ATOM 698 C C . GLY A 1 92 ? 4.067 -2.053 -23.321 1.00 60.28 92 GLY A C 1
ATOM 699 O O . GLY A 1 92 ? 3.658 -1.507 -24.338 1.00 60.28 92 GLY A O 1
ATOM 700 N N . ILE A 1 93 ? 4.688 -1.375 -22.348 1.00 56.72 93 ILE A N 1
ATOM 701 C CA . ILE A 1 93 ? 4.947 0.077 -22.399 1.00 56.72 93 ILE A CA 1
ATOM 702 C C . ILE A 1 93 ? 6.112 0.432 -23.331 1.00 56.72 93 ILE A C 1
ATOM 704 O O . ILE A 1 93 ? 6.079 1.476 -23.967 1.00 56.72 93 ILE A O 1
ATOM 708 N N . ILE A 1 94 ? 7.131 -0.423 -23.440 1.00 52.72 94 ILE A N 1
ATOM 709 C CA . ILE A 1 94 ? 8.315 -0.168 -24.284 1.00 52.72 94 ILE A CA 1
ATOM 710 C C . ILE A 1 94 ? 7.995 -0.340 -25.786 1.00 52.72 94 ILE A C 1
ATOM 712 O O . ILE A 1 94 ? 8.773 0.077 -26.639 1.00 52.72 94 ILE A O 1
ATOM 716 N N . THR A 1 95 ? 6.852 -0.947 -26.118 1.00 47.84 95 THR A N 1
ATOM 717 C CA . THR A 1 95 ? 6.479 -1.312 -27.498 1.00 47.84 95 THR A CA 1
ATOM 718 C C . THR A 1 95 ? 5.472 -0.336 -28.144 1.00 47.84 95 THR A C 1
ATOM 720 O O . THR A 1 95 ? 5.015 -0.594 -29.256 1.00 47.84 95 THR A O 1
ATOM 723 N N . ILE A 1 96 ? 5.121 0.773 -27.478 1.00 46.94 96 ILE A N 1
ATOM 724 C CA . ILE A 1 96 ? 4.276 1.865 -28.015 1.00 46.94 96 ILE A CA 1
ATOM 725 C C . ILE A 1 96 ? 5.166 3.061 -28.348 1.00 46.94 96 ILE A C 1
ATOM 727 O O . ILE A 1 96 ? 4.977 3.639 -29.442 1.00 46.94 96 ILE A O 1
#

Radius of gyration: 19.01 Å; chains: 1; bounding box: 58×24×50 Å

Sequence (96 aa):
MQLLLLVSVGVLFGSVACDAECFQKKSTECSEKMVKNAGSELEFSFCNFQVKLMKCLSNAAKECKMNFLPEAKMVDFVVDELCKSGSELNKGIITI